Protein AF-A0A7S1BVN2-F1 (afdb_monomer_lite)

Structure (mmCIF, N/CA/C/O backbone):
data_AF-A0A7S1BVN2-F1
#
_entry.id   AF-A0A7S1BVN2-F1
#
loop_
_atom_site.group_PDB
_atom_site.id
_atom_site.type_symbol
_atom_site.label_atom_id
_atom_site.label_alt_id
_atom_site.label_comp_id
_atom_site.label_asym_id
_atom_site.label_entity_id
_atom_site.label_seq_id
_atom_site.pdbx_PDB_ins_code
_atom_site.Cartn_x
_atom_site.Cartn_y
_atom_site.Cartn_z
_atom_site.occupancy
_atom_site.B_iso_or_equiv
_atom_site.auth_seq_id
_atom_site.auth_comp_id
_atom_site.auth_asym_id
_atom_site.auth_atom_id
_atom_site.pdbx_PDB_model_num
ATOM 1 N N . VAL A 1 1 ? -21.111 -0.368 13.762 1.00 56.22 1 VAL A N 1
ATOM 2 C CA . VAL A 1 1 ? -20.366 -0.496 12.487 1.00 56.22 1 VAL A CA 1
ATOM 3 C C . VAL A 1 1 ? -19.453 -1.699 12.625 1.00 56.22 1 VAL A C 1
ATOM 5 O O . VAL A 1 1 ? -18.742 -1.760 13.616 1.00 56.22 1 VAL A O 1
ATOM 8 N N . CYS A 1 2 ? -19.535 -2.681 11.728 1.00 75.06 2 CYS A N 1
ATOM 9 C CA . CYS A 1 2 ? -18.566 -3.777 11.689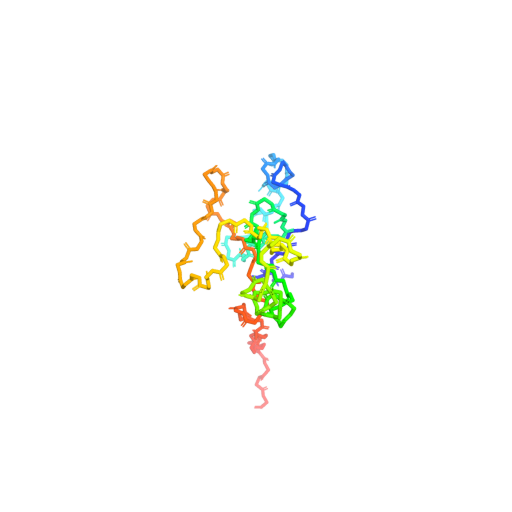 1.00 75.06 2 CYS A CA 1
ATOM 10 C C . CYS A 1 2 ? -17.476 -3.358 10.702 1.00 75.06 2 CYS A C 1
ATOM 12 O O . CYS A 1 2 ? -17.788 -3.085 9.545 1.00 75.06 2 CYS A O 1
ATOM 14 N N . VAL A 1 3 ? -16.246 -3.192 11.182 1.00 84.06 3 VAL A N 1
ATOM 15 C CA . VAL A 1 3 ? -15.093 -2.850 10.344 1.00 84.06 3 VAL A CA 1
ATOM 16 C C . VAL A 1 3 ? -14.365 -4.154 10.041 1.00 84.06 3 VAL A C 1
ATOM 18 O O . VAL A 1 3 ? -13.901 -4.810 10.961 1.00 84.06 3 VAL A O 1
ATOM 21 N N . ASP A 1 4 ? -14.286 -4.559 8.774 1.00 87.06 4 ASP A N 1
ATOM 22 C CA . ASP A 1 4 ? -13.546 -5.768 8.370 1.00 87.06 4 ASP A CA 1
ATOM 23 C C . ASP A 1 4 ? -12.071 -5.468 8.025 1.00 87.06 4 ASP A C 1
ATOM 25 O O . ASP A 1 4 ? -11.231 -6.373 8.013 1.00 87.06 4 ASP A O 1
ATOM 29 N N . CYS A 1 5 ? -11.751 -4.214 7.686 1.00 88.00 5 CYS A N 1
ATOM 30 C CA . CYS A 1 5 ? -10.424 -3.793 7.240 1.00 88.00 5 CYS A CA 1
ATOM 31 C C . CYS A 1 5 ? -10.162 -2.314 7.560 1.00 88.00 5 CYS A C 1
ATOM 33 O O . CYS A 1 5 ? -11.048 -1.477 7.386 1.00 88.00 5 CYS A O 1
ATOM 35 N N . MET A 1 6 ? -8.937 -1.999 7.975 1.00 88.75 6 MET A N 1
ATOM 36 C CA . MET A 1 6 ? -8.408 -0.648 8.140 1.00 88.75 6 MET A CA 1
ATOM 37 C C . MET A 1 6 ? -7.144 -0.491 7.300 1.00 88.75 6 MET A C 1
ATOM 39 O O . MET A 1 6 ? -6.227 -1.307 7.384 1.00 88.75 6 MET A O 1
ATOM 43 N N . VAL A 1 7 ? -7.097 0.581 6.514 1.00 90.06 7 VAL A N 1
ATOM 44 C CA . VAL A 1 7 ? -5.941 0.943 5.691 1.00 90.06 7 VAL A CA 1
ATOM 45 C C . VAL A 1 7 ? -5.244 2.136 6.330 1.00 90.06 7 VAL A C 1
ATOM 47 O O . VAL A 1 7 ? -5.87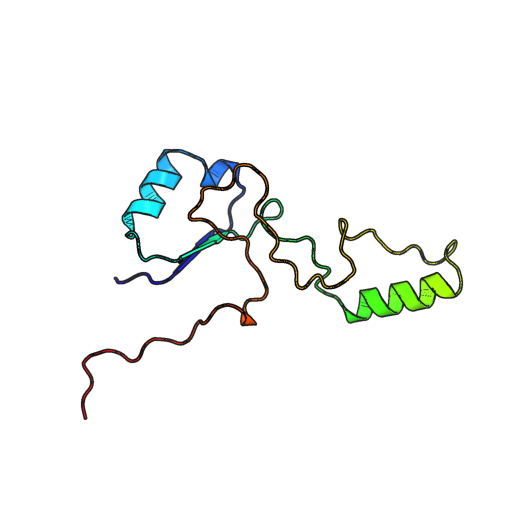7 3.152 6.619 1.00 90.06 7 VAL A O 1
ATOM 50 N N . HIS A 1 8 ? -3.943 2.007 6.567 1.00 90.69 8 HIS A N 1
ATOM 51 C CA . HIS A 1 8 ? -3.142 2.996 7.270 1.00 90.69 8 HIS A CA 1
ATOM 52 C C . HIS A 1 8 ? -2.194 3.713 6.308 1.00 90.69 8 HIS A C 1
ATOM 54 O O . HIS A 1 8 ? -1.198 3.143 5.881 1.00 90.69 8 HIS A O 1
ATOM 60 N N . LEU A 1 9 ? -2.483 4.981 6.016 1.00 89.56 9 LEU A N 1
ATOM 61 C CA . LEU A 1 9 ? -1.651 5.871 5.195 1.00 89.56 9 LEU A CA 1
ATOM 62 C C . LEU A 1 9 ? -0.773 6.746 6.098 1.00 89.56 9 LEU A C 1
ATOM 64 O O . LEU A 1 9 ? -0.895 7.970 6.119 1.00 89.56 9 LEU A O 1
ATOM 68 N N . ALA A 1 10 ? 0.031 6.110 6.946 1.00 86.62 10 ALA A N 1
ATOM 69 C CA . ALA A 1 10 ? 0.843 6.799 7.941 1.00 86.62 10 ALA A CA 1
ATOM 70 C C . ALA A 1 10 ? 2.221 6.138 8.077 1.00 86.62 10 ALA A C 1
ATOM 72 O O . ALA A 1 10 ? 2.321 4.918 7.922 1.00 86.62 10 ALA A O 1
ATOM 73 N N . PRO A 1 11 ? 3.272 6.916 8.399 1.00 85.56 11 PRO A N 1
ATOM 74 C CA . PRO A 1 11 ? 4.611 6.370 8.583 1.00 85.56 11 PRO A CA 1
ATOM 75 C C . PRO A 1 11 ? 4.677 5.465 9.829 1.00 85.56 11 PRO A C 1
ATOM 77 O O . PRO A 1 11 ? 3.914 5.687 10.781 1.00 85.56 11 PRO A O 1
ATOM 80 N N . PRO A 1 12 ? 5.634 4.520 9.908 1.00 84.00 12 PRO A N 1
ATOM 81 C CA . PRO A 1 12 ? 5.728 3.537 10.992 1.00 84.00 12 PRO A CA 1
ATOM 82 C C . PRO A 1 12 ? 5.750 4.150 12.392 1.00 84.00 12 PRO A C 1
ATOM 84 O O . PRO A 1 12 ? 5.160 3.603 13.322 1.00 84.00 12 PRO A O 1
ATOM 87 N N . ARG A 1 13 ? 6.366 5.330 12.554 1.00 88.25 13 ARG A N 1
ATOM 88 C CA . ARG A 1 13 ? 6.392 6.059 13.836 1.00 88.25 13 ARG A CA 1
ATOM 89 C C . ARG A 1 13 ? 4.995 6.361 14.390 1.00 88.25 13 ARG A C 1
ATOM 91 O O . ARG A 1 13 ? 4.805 6.328 15.598 1.00 88.25 13 ARG A O 1
ATOM 98 N N . VAL A 1 14 ? 4.019 6.622 13.517 1.00 90.62 14 VAL A N 1
ATOM 99 C CA . VAL A 1 14 ? 2.621 6.862 13.908 1.00 90.62 14 VAL A CA 1
ATOM 100 C C . VAL A 1 14 ? 1.936 5.539 14.229 1.00 90.62 14 VAL A C 1
ATOM 102 O O . VAL A 1 14 ? 1.238 5.445 15.232 1.00 90.62 14 VAL A O 1
ATOM 105 N N . LEU A 1 15 ? 2.181 4.491 13.436 1.00 88.62 15 LEU A N 1
ATOM 106 C CA . LEU A 1 15 ? 1.588 3.164 13.655 1.00 88.62 15 LEU A CA 1
ATOM 107 C C . LEU A 1 15 ? 2.036 2.524 14.978 1.00 88.62 15 LEU A C 1
ATOM 109 O O . LEU A 1 15 ? 1.266 1.795 15.612 1.00 88.62 15 LEU A O 1
ATOM 113 N N . ARG A 1 16 ? 3.272 2.822 15.394 1.00 86.88 16 ARG A N 1
ATOM 114 C CA . ARG A 1 16 ? 3.889 2.372 16.648 1.00 86.88 16 ARG A CA 1
ATOM 115 C C . ARG A 1 16 ? 3.575 3.280 17.844 1.00 86.88 16 ARG A C 1
ATOM 117 O O . ARG A 1 16 ? 3.866 2.886 18.971 1.00 86.88 16 ARG A O 1
ATOM 124 N N . ALA A 1 17 ? 2.984 4.460 17.634 1.00 93.38 17 ALA A N 1
ATOM 125 C CA . ALA A 1 17 ? 2.639 5.367 18.726 1.00 93.38 17 ALA A CA 1
ATOM 126 C C . ALA A 1 17 ? 1.626 4.698 19.680 1.00 93.38 17 ALA A C 1
ATOM 128 O O . ALA A 1 17 ? 0.635 4.132 19.202 1.00 93.38 17 ALA A O 1
ATOM 129 N N . PRO A 1 18 ? 1.827 4.749 21.012 1.00 94.25 18 PRO A N 1
ATOM 130 C CA . PRO A 1 18 ? 0.972 4.038 21.962 1.00 94.25 18 PRO A CA 1
ATOM 131 C C . PRO A 1 18 ? -0.511 4.399 21.848 1.00 94.25 18 PRO A C 1
ATOM 133 O O . PRO A 1 18 ? -1.355 3.499 21.887 1.00 94.25 18 PRO A O 1
ATOM 136 N N . GLU A 1 19 ? -0.844 5.681 21.651 1.00 95.94 19 GLU A N 1
ATOM 137 C CA . GLU A 1 19 ? -2.244 6.104 21.531 1.00 95.94 19 GLU A CA 1
ATOM 138 C C . GLU A 1 19 ? -2.882 5.567 20.247 1.00 95.94 19 GLU A C 1
ATOM 140 O O . GLU A 1 19 ? -3.999 5.048 20.273 1.00 95.94 19 GLU A O 1
ATOM 145 N N . TYR A 1 20 ? -2.149 5.609 19.131 1.00 93.88 20 TYR A N 1
ATOM 146 C CA . TYR A 1 20 ? -2.618 5.072 17.854 1.00 93.88 20 TYR A CA 1
ATOM 147 C C . TYR A 1 20 ? -2.787 3.552 17.915 1.00 93.88 20 TYR A C 1
ATOM 149 O O . TYR A 1 20 ? -3.774 2.999 17.424 1.00 93.88 20 TYR A O 1
ATOM 157 N N . ALA A 1 21 ? -1.856 2.866 18.582 1.00 91.06 21 ALA A N 1
ATOM 158 C CA . ALA A 1 21 ? -1.920 1.432 18.797 1.00 91.06 21 ALA A CA 1
ATOM 159 C C . ALA A 1 21 ? -3.097 1.019 19.689 1.00 91.06 21 ALA A C 1
ATOM 161 O O . ALA A 1 21 ? -3.675 -0.048 19.484 1.00 91.06 21 ALA A O 1
ATOM 162 N N . ALA A 1 22 ? -3.457 1.827 20.685 1.00 93.12 22 ALA A N 1
ATOM 163 C CA . ALA A 1 22 ? -4.645 1.596 21.500 1.00 93.12 22 ALA A CA 1
ATOM 164 C C . ALA A 1 22 ? -5.930 1.842 20.694 1.00 93.12 22 ALA A C 1
ATOM 166 O O . ALA A 1 22 ? -6.828 0.999 20.686 1.00 93.12 22 ALA A O 1
ATOM 167 N N . TRP A 1 23 ? -5.984 2.948 19.948 1.00 94.25 23 TRP A N 1
ATOM 168 C CA . TRP A 1 23 ? -7.117 3.298 19.096 1.00 94.25 23 TRP A CA 1
ATOM 169 C C . TRP A 1 23 ? -7.395 2.233 18.027 1.00 94.25 23 TRP A C 1
ATOM 171 O O . TRP A 1 23 ? -8.527 1.766 17.920 1.00 94.25 23 TRP A O 1
ATOM 181 N N . ARG A 1 24 ? -6.379 1.761 17.291 1.00 92.31 24 ARG A N 1
ATOM 182 C CA . ARG A 1 24 ? -6.560 0.736 16.243 1.00 92.31 24 ARG A CA 1
ATOM 183 C C . ARG A 1 24 ? -7.067 -0.601 16.801 1.00 92.31 24 ARG A C 1
ATOM 185 O O . ARG A 1 24 ? -7.939 -1.217 16.201 1.00 92.31 24 ARG A O 1
ATOM 192 N N . ARG A 1 25 ? -6.609 -1.004 17.994 1.00 89.75 25 ARG A N 1
ATOM 193 C CA . ARG A 1 25 ? -7.080 -2.225 18.678 1.00 89.75 25 ARG A CA 1
ATOM 194 C C . ARG A 1 25 ? -8.535 -2.131 19.147 1.00 89.75 25 ARG A C 1
ATOM 196 O O . ARG A 1 25 ? -9.187 -3.162 19.295 1.00 89.75 25 ARG A O 1
ATOM 203 N N . SER A 1 26 ? -9.064 -0.921 19.345 1.00 92.88 26 SER A N 1
ATOM 204 C CA . SER A 1 26 ? -10.456 -0.722 19.781 1.00 92.88 26 SER A CA 1
ATOM 205 C C . SER A 1 26 ? -11.500 -1.183 18.754 1.00 92.88 26 SER A C 1
ATOM 207 O O . SER A 1 26 ? -12.642 -1.449 19.124 1.00 92.88 26 SER A O 1
ATOM 209 N N . PHE A 1 27 ? -11.109 -1.349 17.485 1.00 89.81 27 PHE A N 1
ATOM 210 C CA . PHE A 1 27 ? -11.988 -1.850 16.424 1.00 89.81 27 PHE A CA 1
ATOM 211 C C . PHE A 1 27 ? -12.202 -3.373 16.474 1.00 89.81 27 PHE A C 1
ATOM 213 O O . PHE A 1 27 ? -13.082 -3.893 15.787 1.00 89.81 27 PHE A O 1
ATOM 220 N N . GLY A 1 28 ? -11.461 -4.076 17.334 1.00 86.75 28 GLY A N 1
ATOM 221 C CA . GLY A 1 28 ? -11.620 -5.499 17.609 1.00 86.75 28 GLY A CA 1
ATOM 222 C C . GLY A 1 28 ? -10.534 -6.375 16.976 1.00 86.75 28 GLY A C 1
ATOM 223 O O . GLY A 1 28 ? -9.838 -5.960 16.053 1.00 86.75 28 GLY A O 1
ATOM 224 N N . PRO A 1 29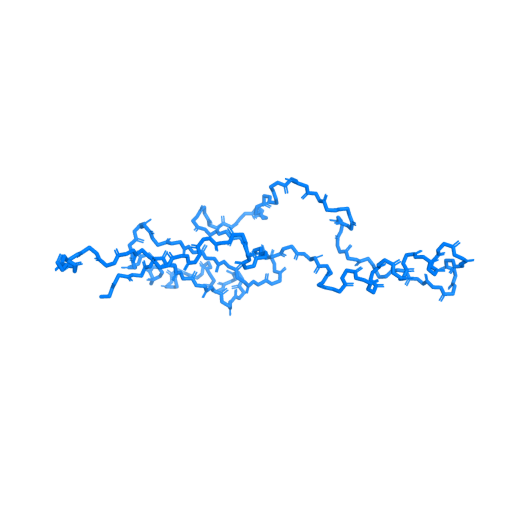 ? -10.389 -7.623 17.452 1.00 85.31 29 PRO A N 1
ATOM 225 C CA . PRO A 1 29 ? -9.289 -8.509 17.057 1.00 85.31 29 PRO A CA 1
ATOM 226 C C . PRO A 1 29 ? -9.417 -9.076 15.635 1.00 85.31 29 PRO A C 1
ATOM 228 O O . PRO A 1 29 ? -8.458 -9.627 15.109 1.00 85.31 29 PRO A O 1
ATOM 231 N N . ASN A 1 30 ? -10.596 -8.970 15.015 1.00 84.81 30 ASN A N 1
ATOM 232 C CA . ASN A 1 30 ? -10.876 -9.545 13.694 1.00 84.81 30 ASN A CA 1
ATOM 233 C C . ASN A 1 30 ? -10.676 -8.549 12.542 1.00 84.81 30 ASN A C 1
ATOM 235 O O . ASN A 1 30 ? -10.989 -8.869 11.395 1.00 84.81 30 ASN A O 1
ATOM 239 N N . VAL A 1 31 ? -10.209 -7.335 12.838 1.00 89.06 31 VAL A N 1
ATOM 240 C CA . VAL A 1 31 ? -10.002 -6.294 11.831 1.00 89.06 31 VAL A CA 1
ATOM 241 C C . VAL A 1 31 ? -8.667 -6.521 11.144 1.00 89.06 31 VAL A C 1
ATOM 243 O O . VAL A 1 31 ? -7.631 -6.651 11.791 1.00 89.06 31 VAL A O 1
ATOM 246 N N . ARG A 1 32 ? -8.676 -6.566 9.811 1.00 87.00 32 ARG A N 1
ATOM 247 C CA . ARG A 1 32 ? -7.436 -6.622 9.031 1.00 87.00 32 ARG A CA 1
ATOM 248 C C . ARG A 1 32 ? -6.802 -5.236 9.000 1.00 87.00 32 ARG A C 1
ATOM 250 O O . ARG A 1 32 ? -7.450 -4.292 8.561 1.00 87.00 32 ARG A O 1
ATOM 257 N N . HIS A 1 33 ? -5.549 -5.119 9.423 1.00 88.44 33 HIS A N 1
ATOM 258 C CA . HIS A 1 33 ? -4.803 -3.865 9.384 1.00 88.44 33 HIS A CA 1
ATOM 259 C C . HIS A 1 33 ? -3.761 -3.909 8.263 1.00 88.44 33 HIS A C 1
ATOM 261 O O . HIS A 1 33 ? -2.850 -4.738 8.277 1.00 88.44 33 HIS A O 1
ATOM 267 N N . VAL A 1 34 ? -3.913 -3.023 7.279 1.00 87.44 34 VAL A N 1
ATOM 268 C CA . VAL A 1 34 ? -3.033 -2.928 6.107 1.00 87.44 34 VAL A CA 1
ATOM 269 C C . VAL A 1 34 ? -2.259 -1.616 6.178 1.00 87.44 34 VAL A C 1
ATOM 271 O O . VAL A 1 34 ? -2.865 -0.545 6.166 1.00 87.44 34 VAL A O 1
ATOM 274 N N . ALA A 1 35 ? -0.934 -1.689 6.276 1.00 87.44 35 ALA A N 1
ATOM 275 C CA . ALA A 1 35 ? -0.058 -0.521 6.258 1.00 87.44 35 ALA A CA 1
ATOM 276 C C . ALA A 1 35 ? 0.313 -0.159 4.817 1.00 87.44 35 ALA A C 1
ATOM 278 O O . ALA A 1 35 ? 0.821 -0.994 4.080 1.00 87.44 35 ALA A O 1
ATOM 279 N N . MET A 1 36 ? 0.054 1.086 4.426 1.00 84.31 36 MET A N 1
ATOM 280 C CA . MET A 1 36 ? 0.443 1.667 3.144 1.00 84.31 36 MET A CA 1
ATOM 281 C C . MET A 1 36 ? 1.436 2.798 3.409 1.00 84.31 36 MET A C 1
ATOM 283 O O . MET A 1 36 ? 1.042 3.955 3.573 1.00 84.31 36 MET A O 1
ATOM 287 N N . ASN A 1 37 ? 2.718 2.461 3.504 1.00 81.25 37 ASN A N 1
ATOM 288 C CA . ASN A 1 37 ? 3.798 3.431 3.655 1.00 81.25 37 ASN A CA 1
ATOM 289 C C . ASN A 1 37 ? 5.084 2.910 2.998 1.00 81.25 37 ASN A C 1
ATOM 291 O O . ASN A 1 37 ? 5.199 1.723 2.728 1.00 81.25 37 ASN A O 1
ATOM 295 N N . GLU A 1 38 ? 6.021 3.812 2.723 1.00 71.50 38 GLU A N 1
ATOM 296 C CA . GLU A 1 38 ? 7.282 3.507 2.029 1.00 71.50 38 GLU A CA 1
ATOM 297 C C . GLU A 1 38 ? 8.168 2.505 2.785 1.00 71.50 38 GLU A C 1
ATOM 299 O O . GLU A 1 38 ? 8.885 1.734 2.164 1.00 71.50 38 GLU A O 1
ATOM 304 N N . ASP A 1 39 ? 8.090 2.485 4.117 1.00 75.88 39 ASP A N 1
ATOM 305 C CA . ASP A 1 39 ? 8.945 1.646 4.963 1.00 75.88 39 ASP A CA 1
ATOM 306 C C . ASP A 1 39 ? 8.435 0.191 5.089 1.00 75.88 39 ASP A C 1
ATOM 308 O O . ASP A 1 39 ? 9.218 -0.730 5.330 1.00 75.88 39 ASP A O 1
ATOM 312 N N . ASP A 1 40 ? 7.118 -0.013 4.971 1.00 72.25 40 ASP A N 1
ATOM 313 C CA . ASP A 1 40 ? 6.432 -1.300 5.150 1.00 72.25 40 ASP A CA 1
ATOM 314 C C . ASP A 1 40 ? 5.937 -1.901 3.817 1.00 72.25 40 ASP A C 1
ATOM 316 O O . ASP A 1 40 ? 5.606 -3.090 3.763 1.00 72.25 40 ASP A O 1
ATOM 320 N N . CYS A 1 41 ? 5.845 -1.100 2.750 1.00 72.38 41 CYS A N 1
ATOM 321 C CA . CYS A 1 41 ? 5.505 -1.570 1.408 1.00 72.38 41 CYS A CA 1
ATOM 322 C C . CYS A 1 41 ? 6.771 -1.914 0.617 1.00 72.38 41 CYS A C 1
ATOM 324 O O . CYS A 1 41 ? 7.762 -1.192 0.704 1.00 72.38 41 CYS A O 1
ATOM 326 N N . PRO A 1 42 ? 6.743 -2.974 -0.207 1.00 68.50 42 PRO A N 1
ATOM 327 C CA . PRO A 1 42 ? 7.856 -3.260 -1.097 1.00 68.50 42 PRO A CA 1
ATOM 328 C C . PRO A 1 42 ? 8.022 -2.128 -2.126 1.00 68.50 42 PRO A C 1
ATOM 330 O O . PRO A 1 42 ? 7.035 -1.604 -2.650 1.00 68.50 42 PRO A O 1
ATOM 333 N N . ASP A 1 43 ? 9.274 -1.776 -2.427 1.00 67.94 43 ASP A N 1
ATOM 334 C CA . ASP A 1 43 ? 9.643 -0.837 -3.496 1.00 67.94 43 ASP A CA 1
ATOM 335 C C . ASP A 1 43 ? 9.490 -1.516 -4.868 1.00 67.94 43 ASP A C 1
ATOM 337 O O . ASP A 1 43 ? 10.448 -1.835 -5.575 1.00 67.94 43 ASP A O 1
ATOM 341 N N . GLU A 1 44 ? 8.244 -1.828 -5.217 1.00 68.69 44 GLU A N 1
ATOM 342 C CA . GLU A 1 44 ? 7.895 -2.368 -6.523 1.00 68.69 44 GLU A CA 1
ATOM 343 C C . GLU A 1 44 ? 7.731 -1.226 -7.520 1.00 68.69 44 GLU A C 1
ATOM 345 O O . GLU A 1 44 ? 6.974 -0.282 -7.293 1.00 68.69 44 GLU A O 1
ATOM 350 N N . ASN A 1 45 ? 8.390 -1.332 -8.677 1.00 65.81 45 ASN A N 1
ATOM 351 C CA . ASN A 1 45 ? 8.171 -0.385 -9.760 1.00 65.81 45 ASN A CA 1
ATOM 352 C C . ASN A 1 45 ? 6.751 -0.574 -10.330 1.00 65.81 45 ASN A C 1
ATOM 354 O O . ASN A 1 45 ? 6.498 -1.583 -11.001 1.00 65.81 45 ASN A O 1
ATOM 358 N N . PRO A 1 46 ? 5.831 0.395 -10.153 1.00 68.69 46 PRO A N 1
ATOM 359 C CA . PRO A 1 46 ? 4.460 0.246 -10.633 1.00 68.69 46 PRO A CA 1
ATOM 360 C C . PRO A 1 46 ? 4.374 0.281 -12.170 1.00 68.69 46 PRO A C 1
ATOM 362 O O . PRO A 1 46 ? 3.372 -0.132 -12.753 1.00 68.69 46 PRO A O 1
ATOM 365 N N . PHE A 1 47 ? 5.426 0.740 -12.855 1.00 76.44 47 PHE A N 1
ATOM 366 C CA . PHE A 1 47 ? 5.504 0.876 -14.308 1.00 76.44 47 PHE A CA 1
ATOM 367 C C . PHE A 1 47 ? 6.296 -0.270 -14.940 1.00 76.44 47 PHE A C 1
ATOM 369 O O . PHE A 1 47 ? 7.341 -0.072 -15.565 1.00 76.44 47 PHE A O 1
ATOM 376 N N . ARG A 1 48 ? 5.773 -1.493 -14.816 1.00 74.19 48 ARG A N 1
ATOM 377 C CA . ARG A 1 48 ? 6.439 -2.714 -15.299 1.00 74.19 48 ARG A CA 1
ATOM 378 C C . ARG A 1 48 ? 6.885 -2.644 -16.766 1.00 74.19 48 ARG A C 1
ATOM 380 O O . ARG A 1 48 ? 7.987 -3.080 -17.078 1.00 74.19 48 ARG A O 1
ATOM 387 N N . SER A 1 49 ? 6.068 -2.096 -17.667 1.00 74.12 49 SER A N 1
ATOM 388 C CA . SER A 1 49 ? 6.435 -1.956 -19.086 1.00 74.12 49 SER A CA 1
ATOM 389 C C . SER A 1 49 ? 7.637 -1.033 -19.281 1.00 74.12 49 SER A C 1
ATOM 391 O O . SER A 1 49 ? 8.579 -1.393 -19.977 1.00 74.12 49 SER A O 1
ATOM 393 N N . ALA A 1 50 ? 7.651 0.114 -18.600 1.00 78.19 50 ALA A N 1
ATOM 394 C CA . ALA A 1 50 ? 8.765 1.052 -18.650 1.00 78.19 50 ALA A CA 1
ATOM 395 C C . ALA A 1 50 ? 10.045 0.446 -18.054 1.00 78.19 50 ALA A C 1
ATOM 397 O O . ALA A 1 50 ? 11.132 0.691 -18.572 1.00 78.19 50 ALA A O 1
ATOM 398 N N . ALA A 1 51 ? 9.923 -0.374 -17.005 1.00 79.25 51 ALA A N 1
ATOM 399 C CA . ALA A 1 51 ? 11.049 -1.107 -16.431 1.00 79.25 51 ALA A CA 1
ATOM 400 C C . ALA A 1 51 ? 11.634 -2.134 -17.419 1.00 79.25 51 ALA A C 1
ATOM 402 O O . ALA A 1 51 ? 12.852 -2.209 -17.578 1.00 79.25 51 ALA A O 1
ATOM 403 N N . LEU A 1 52 ? 10.779 -2.880 -18.129 1.00 81.00 52 LEU A N 1
ATOM 404 C CA . LEU A 1 52 ? 11.205 -3.820 -19.172 1.00 81.00 52 LEU A CA 1
ATOM 405 C C . LEU A 1 52 ? 11.865 -3.097 -20.354 1.00 81.00 52 LEU A C 1
ATOM 407 O O . LEU A 1 52 ? 12.927 -3.518 -20.809 1.00 81.00 52 LEU A O 1
ATOM 411 N N . ASP A 1 53 ? 11.293 -1.981 -20.806 1.00 81.56 53 ASP A N 1
ATOM 412 C CA . ASP A 1 53 ? 11.871 -1.162 -21.875 1.00 81.56 53 ASP A CA 1
ATOM 413 C C . ASP A 1 53 ? 13.224 -0.568 -21.464 1.00 81.56 53 ASP A C 1
ATOM 415 O O . ASP A 1 53 ? 14.165 -0.529 -22.260 1.00 81.56 53 ASP A O 1
ATOM 419 N N . ALA A 1 54 ? 13.349 -0.119 -20.212 1.00 82.44 54 ALA A N 1
ATOM 420 C CA . ALA A 1 54 ? 14.607 0.369 -19.662 1.00 82.44 54 ALA A CA 1
ATOM 421 C C . ALA A 1 54 ? 15.666 -0.741 -19.621 1.00 82.44 54 ALA A C 1
ATOM 423 O O . ALA A 1 54 ? 16.805 -0.495 -20.016 1.00 82.44 54 ALA A O 1
ATOM 424 N N . ALA A 1 55 ? 15.296 -1.962 -19.224 1.00 82.38 55 ALA A N 1
ATOM 425 C CA . ALA A 1 55 ? 16.187 -3.120 -19.255 1.00 82.38 55 ALA A CA 1
ATOM 426 C C . ALA A 1 55 ? 16.615 -3.480 -20.690 1.00 82.38 55 ALA A C 1
ATOM 428 O O . ALA A 1 55 ? 17.799 -3.702 -20.946 1.00 82.38 55 ALA A O 1
ATOM 429 N N . ALA A 1 56 ? 15.683 -3.461 -21.648 1.00 85.75 56 ALA A N 1
ATOM 430 C CA . ALA A 1 56 ? 15.981 -3.715 -23.056 1.00 85.75 56 ALA A CA 1
ATOM 431 C C . ALA A 1 56 ? 16.951 -2.673 -23.642 1.00 85.75 56 ALA A C 1
ATOM 433 O O . ALA A 1 56 ? 17.882 -3.026 -24.364 1.00 85.75 56 ALA A O 1
ATOM 434 N N . ARG A 1 57 ? 16.784 -1.388 -23.301 1.00 85.50 57 ARG A N 1
ATOM 435 C CA . ARG A 1 57 ? 17.706 -0.317 -23.720 1.00 85.50 57 ARG A CA 1
ATOM 436 C C . ARG A 1 57 ? 19.060 -0.411 -23.022 1.00 85.50 57 ARG A C 1
ATOM 438 O O . ARG A 1 57 ? 20.087 -0.202 -23.662 1.00 85.50 57 ARG A O 1
ATOM 445 N N . ASN A 1 58 ? 19.076 -0.770 -21.741 1.00 91.44 58 ASN A N 1
ATOM 446 C CA . ASN A 1 58 ? 20.308 -1.004 -20.991 1.00 91.44 58 ASN A CA 1
ATOM 447 C C . ASN A 1 58 ? 21.162 -2.112 -21.622 1.00 91.44 58 ASN A C 1
ATOM 449 O O . ASN A 1 58 ? 22.373 -1.942 -21.729 1.00 91.44 58 ASN A O 1
ATOM 453 N N . ALA A 1 59 ? 20.538 -3.181 -22.127 1.00 86.88 59 ALA A N 1
ATOM 454 C CA . ALA A 1 59 ? 21.237 -4.252 -22.839 1.00 86.88 59 ALA A CA 1
ATOM 455 C C . ALA A 1 59 ? 21.934 -3.780 -24.133 1.00 86.88 59 ALA A C 1
ATOM 457 O O . ALA A 1 59 ? 22.909 -4.397 -24.556 1.00 86.88 59 ALA A O 1
ATOM 458 N N . LEU A 1 60 ? 21.466 -2.689 -24.754 1.00 92.12 60 LEU A N 1
ATOM 459 C CA . LEU A 1 60 ? 22.109 -2.087 -25.929 1.00 92.12 60 LEU A CA 1
ATOM 460 C C . LEU A 1 60 ? 23.299 -1.202 -25.544 1.00 92.12 60 LEU A C 1
ATOM 462 O O . LEU A 1 60 ? 24.317 -1.198 -26.230 1.00 92.12 60 LEU A O 1
ATOM 466 N N . SER A 1 61 ? 23.169 -0.432 -24.463 1.00 90.12 61 SER A N 1
ATOM 467 C CA . SER A 1 61 ? 24.272 0.341 -23.890 1.00 90.12 61 SER A CA 1
ATOM 468 C C . SER A 1 61 ? 23.980 0.706 -22.440 1.00 90.12 61 SER A C 1
ATOM 470 O O . SER A 1 61 ? 23.165 1.585 -22.148 1.00 90.12 61 SER A O 1
ATOM 472 N N . ALA A 1 62 ? 24.701 0.070 -21.520 1.00 84.50 62 ALA A N 1
ATOM 473 C CA . ALA A 1 62 ? 24.568 0.345 -20.094 1.00 84.50 62 ALA A CA 1
ATOM 474 C C . ALA A 1 62 ? 25.105 1.732 -19.700 1.00 84.50 62 ALA A C 1
ATOM 476 O O . ALA A 1 62 ? 24.682 2.296 -18.690 1.00 84.50 62 ALA A O 1
ATOM 477 N N . GLU A 1 63 ? 26.015 2.294 -20.501 1.00 89.88 63 GLU A N 1
ATOM 478 C CA . GLU A 1 63 ? 26.550 3.642 -20.299 1.00 89.88 63 GLU A CA 1
ATOM 479 C C . GLU A 1 63 ? 25.477 4.708 -20.554 1.00 89.88 63 GLU A C 1
ATOM 481 O O . GLU A 1 63 ? 25.317 5.626 -19.748 1.00 89.88 63 GLU A O 1
ATOM 486 N N . LEU A 1 64 ? 24.714 4.548 -21.642 1.00 88.00 64 LEU A N 1
ATOM 487 C CA . LEU A 1 64 ? 23.692 5.502 -22.073 1.00 88.00 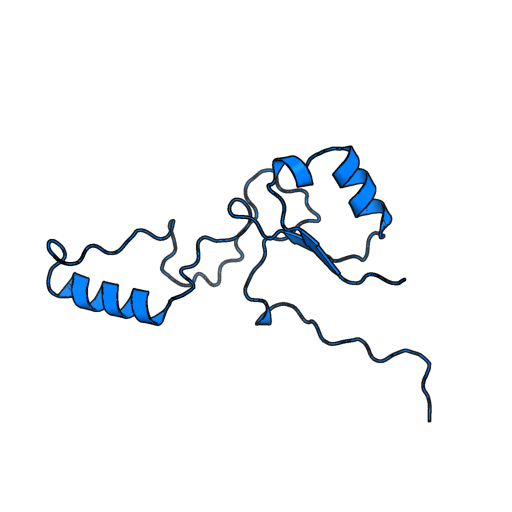64 LEU A CA 1
ATOM 488 C C . LEU A 1 64 ? 22.346 5.294 -21.370 1.00 88.00 64 LEU A C 1
ATOM 490 O O . LEU A 1 64 ? 21.623 6.258 -21.123 1.00 88.00 64 LEU A O 1
ATOM 494 N N . PHE A 1 65 ? 22.001 4.050 -21.035 1.00 85.12 65 PHE A N 1
ATOM 495 C CA . PHE A 1 65 ? 20.687 3.695 -20.503 1.00 85.12 65 PHE A CA 1
ATOM 496 C C . PHE A 1 65 ? 20.813 3.021 -19.144 1.00 85.12 65 PHE A C 1
ATOM 498 O O . PHE A 1 65 ? 20.699 1.806 -19.029 1.00 85.12 65 PHE A O 1
ATOM 505 N N . ARG A 1 66 ? 21.043 3.799 -18.085 1.00 81.44 66 ARG A N 1
ATOM 506 C CA . ARG A 1 66 ? 21.101 3.260 -16.718 1.00 81.44 66 ARG A CA 1
ATOM 507 C C . ARG A 1 66 ? 19.708 2.851 -16.236 1.00 81.44 66 ARG A C 1
ATOM 509 O O . ARG A 1 66 ? 18.775 3.647 -16.307 1.00 81.44 66 ARG A O 1
ATOM 516 N N . VAL A 1 67 ? 19.585 1.637 -15.702 1.00 75.19 67 VAL A N 1
ATOM 517 C CA . VAL A 1 67 ? 18.361 1.185 -15.026 1.00 75.19 67 VAL A CA 1
ATOM 518 C C . VAL A 1 67 ? 18.383 1.719 -13.589 1.00 75.19 67 VAL A C 1
ATOM 520 O O . VAL A 1 67 ? 19.361 1.467 -12.878 1.00 75.19 67 VAL A O 1
ATOM 523 N N . PRO A 1 68 ? 17.358 2.466 -13.140 1.00 62.16 68 PRO A N 1
ATOM 524 C CA . PRO A 1 68 ? 17.218 2.814 -11.731 1.00 62.16 68 PRO A CA 1
ATOM 525 C C . PRO A 1 68 ? 17.158 1.529 -10.900 1.00 62.16 68 PRO A C 1
ATOM 527 O O . PRO A 1 68 ? 16.402 0.618 -11.235 1.00 62.16 68 PRO A O 1
ATOM 530 N N . ARG A 1 69 ? 17.952 1.438 -9.828 1.00 56.84 69 ARG A N 1
ATOM 531 C CA . ARG A 1 69 ? 17.782 0.359 -8.849 1.00 56.84 69 ARG A CA 1
ATOM 532 C C . ARG A 1 69 ? 16.448 0.606 -8.148 1.00 56.84 69 ARG A C 1
ATOM 534 O O . ARG A 1 69 ? 16.382 1.480 -7.295 1.00 56.84 69 ARG A O 1
ATOM 541 N N . SER A 1 70 ? 15.405 -0.128 -8.525 1.00 52.94 70 SER A N 1
ATOM 542 C CA . SER A 1 70 ? 14.371 -0.480 -7.550 1.00 52.94 70 SER A CA 1
ATOM 543 C C . SER A 1 70 ? 15.082 -1.288 -6.469 1.00 52.94 70 SER A C 1
ATOM 545 O O . SER A 1 70 ? 15.922 -2.127 -6.826 1.00 52.94 70 SER A O 1
ATOM 547 N N . GLY A 1 71 ? 14.862 -0.965 -5.193 1.00 46.50 71 GLY A N 1
ATOM 548 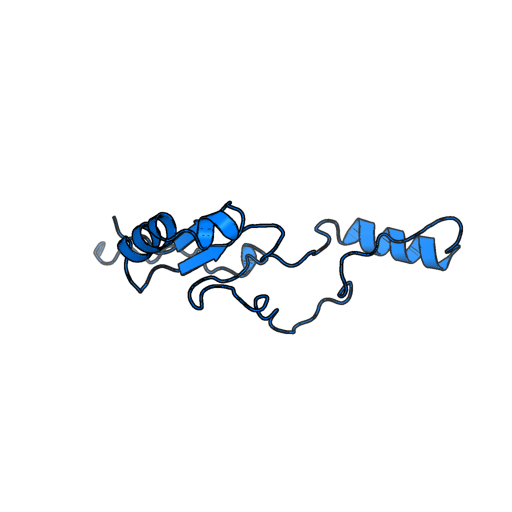C CA . GLY A 1 71 ? 15.480 -1.677 -4.072 1.00 46.50 71 GLY A CA 1
ATOM 549 C C . GLY A 1 71 ? 15.446 -3.188 -4.313 1.00 46.50 71 GLY A C 1
ATOM 550 O O . GLY A 1 71 ? 14.463 -3.683 -4.858 1.00 46.50 71 GLY A O 1
ATOM 551 N N . ASP A 1 72 ? 16.565 -3.870 -4.032 1.00 40.94 72 ASP A N 1
ATOM 552 C CA . ASP A 1 72 ? 16.816 -5.291 -4.314 1.00 40.94 72 ASP A CA 1
ATOM 553 C C . ASP A 1 72 ? 15.520 -6.107 -4.425 1.00 40.94 72 ASP A C 1
ATOM 555 O O . ASP A 1 72 ? 14.848 -6.285 -3.415 1.00 40.94 72 ASP A O 1
ATOM 559 N N . ASN A 1 73 ? 15.179 -6.514 -5.662 1.00 40.94 73 ASN A N 1
ATOM 560 C CA . ASN A 1 73 ? 14.165 -7.503 -6.092 1.00 40.94 73 ASN A CA 1
ATOM 561 C C . ASN A 1 73 ? 13.375 -7.065 -7.345 1.00 40.94 73 ASN A C 1
ATOM 563 O O . ASN A 1 73 ? 12.180 -7.303 -7.470 1.00 40.94 73 ASN A O 1
ATOM 567 N N . GLY A 1 74 ? 14.054 -6.534 -8.372 1.00 40.69 74 GLY A N 1
ATOM 568 C CA . GLY A 1 74 ? 13.488 -6.438 -9.733 1.00 40.69 74 GLY A CA 1
ATOM 569 C C . GLY A 1 74 ? 13.149 -7.796 -10.384 1.00 40.69 74 GLY A C 1
ATOM 570 O O . GLY A 1 74 ? 12.733 -7.845 -11.541 1.00 40.69 74 GLY A O 1
ATOM 571 N N . VAL A 1 75 ? 13.336 -8.899 -9.655 1.00 37.91 75 VAL A N 1
ATOM 572 C CA . VAL A 1 75 ? 12.751 -10.206 -9.942 1.00 37.91 75 VAL A CA 1
ATOM 573 C C . VAL A 1 75 ? 11.466 -10.290 -9.118 1.00 37.91 75 VAL A C 1
ATOM 575 O O . VAL A 1 75 ? 11.559 -10.105 -7.907 1.00 37.91 75 VAL A O 1
ATOM 578 N N . PRO A 1 76 ? 10.293 -10.568 -9.719 1.00 39.00 76 PRO A N 1
ATOM 579 C CA . PRO A 1 76 ? 9.096 -10.861 -8.943 1.00 39.00 76 PRO A CA 1
ATOM 580 C C . PRO A 1 76 ? 9.425 -12.059 -8.058 1.00 39.00 76 PRO A C 1
ATOM 582 O O . PRO A 1 76 ? 9.557 -13.181 -8.545 1.00 39.00 76 PRO A O 1
ATOM 585 N N . SER A 1 77 ? 9.672 -11.795 -6.782 1.00 39.53 77 SER A N 1
ATOM 586 C CA . SER A 1 77 ? 9.851 -12.856 -5.821 1.00 39.53 77 SER A CA 1
ATOM 587 C C . SER A 1 77 ? 8.458 -13.282 -5.386 1.00 39.53 77 SER A C 1
ATOM 589 O O . SER A 1 77 ? 7.701 -12.483 -4.835 1.00 39.53 77 SER A O 1
ATOM 591 N N . ASP A 1 78 ? 8.127 -14.548 -5.637 1.00 40.72 78 ASP A N 1
ATOM 592 C CA . ASP A 1 78 ? 6.998 -15.226 -4.993 1.00 40.72 78 ASP A CA 1
ATOM 593 C C . ASP A 1 78 ? 7.210 -15.335 -3.468 1.00 40.72 78 ASP A C 1
ATOM 595 O O . ASP A 1 78 ? 6.321 -15.787 -2.741 1.00 40.72 78 ASP A O 1
ATOM 599 N N . ASP A 1 79 ? 8.366 -14.895 -2.956 1.00 39.88 79 ASP A N 1
ATOM 600 C CA . ASP A 1 79 ? 8.648 -14.910 -1.538 1.00 39.88 79 ASP A CA 1
ATOM 601 C C . ASP A 1 79 ? 7.791 -13.884 -0.804 1.00 39.88 79 ASP A C 1
ATOM 603 O O . ASP A 1 79 ? 7.721 -12.681 -1.082 1.00 39.88 79 ASP A O 1
ATOM 607 N N . HIS A 1 80 ? 7.113 -14.411 0.204 1.00 41.03 80 HIS A N 1
ATOM 608 C CA . HIS A 1 80 ? 6.415 -13.673 1.230 1.00 41.03 80 HIS A CA 1
ATOM 609 C C . HIS A 1 80 ? 7.365 -12.643 1.857 1.00 41.03 80 HIS A C 1
ATOM 611 O O . HIS A 1 80 ? 8.087 -12.978 2.788 1.00 41.03 80 HIS A O 1
ATOM 617 N N . ALA A 1 81 ? 7.376 -11.408 1.339 1.00 43.47 81 ALA A N 1
ATOM 618 C CA . ALA A 1 81 ? 8.023 -10.253 1.950 1.00 43.47 8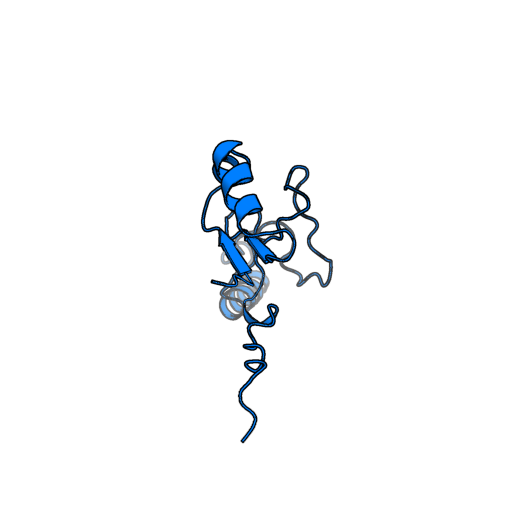1 ALA A CA 1
ATOM 619 C C . ALA A 1 81 ? 7.697 -10.235 3.448 1.00 43.47 81 ALA A C 1
ATOM 621 O O . ALA A 1 81 ? 6.584 -9.898 3.865 1.00 43.47 81 ALA A O 1
ATOM 622 N N . ALA A 1 82 ? 8.660 -10.706 4.235 1.00 42.09 82 ALA A N 1
ATOM 623 C CA . ALA A 1 82 ? 8.614 -10.630 5.671 1.00 42.09 82 ALA A CA 1
ATOM 624 C C . ALA A 1 82 ? 8.727 -9.150 6.020 1.00 42.09 82 ALA A C 1
ATOM 626 O O . ALA A 1 82 ? 9.580 -8.441 5.486 1.00 42.09 82 ALA A O 1
ATOM 627 N N . LEU A 1 83 ? 7.820 -8.692 6.880 1.00 46.88 83 LEU A N 1
ATOM 628 C CA . LEU A 1 83 ? 7.874 -7.356 7.456 1.00 46.88 83 LEU A CA 1
ATOM 629 C C . LEU A 1 83 ? 9.282 -7.092 7.996 1.00 46.88 83 LEU A C 1
ATOM 631 O O . LEU A 1 83 ? 9.900 -7.984 8.582 1.00 46.88 83 LEU A O 1
ATOM 635 N N . THR A 1 84 ? 9.769 -5.869 7.808 1.00 49.97 84 THR A N 1
ATOM 636 C CA . THR A 1 84 ? 11.019 -5.433 8.425 1.00 49.97 84 THR A CA 1
ATOM 637 C C . THR A 1 84 ? 10.945 -5.626 9.942 1.00 49.97 84 THR A C 1
ATOM 639 O O . THR A 1 84 ? 9.885 -5.501 10.569 1.00 49.97 84 THR A O 1
ATOM 642 N N . ASP A 1 85 ? 12.087 -5.987 10.525 1.00 43.19 85 ASP A N 1
ATOM 643 C CA . ASP A 1 85 ? 12.218 -6.321 11.939 1.00 43.19 85 ASP A CA 1
ATOM 644 C C . ASP A 1 85 ? 11.705 -5.146 12.802 1.00 43.19 85 ASP A C 1
ATOM 646 O O . ASP A 1 85 ? 12.260 -4.043 12.788 1.00 43.19 85 ASP A O 1
ATOM 650 N N . GLY A 1 86 ? 10.572 -5.343 13.488 1.00 49.72 86 GLY A N 1
ATOM 651 C CA . GLY A 1 86 ? 9.912 -4.315 14.307 1.00 49.72 86 GLY A CA 1
ATOM 652 C C . GLY A 1 86 ? 8.518 -3.856 13.856 1.00 49.72 86 GLY A C 1
ATOM 653 O O . GLY A 1 86 ? 7.942 -2.968 14.497 1.00 49.72 86 GLY A O 1
ATOM 654 N N . ALA A 1 87 ? 7.933 -4.429 12.801 1.00 51.47 87 ALA A N 1
ATOM 655 C CA . ALA A 1 87 ? 6.506 -4.245 12.549 1.00 51.47 87 ALA A CA 1
ATOM 656 C C . ALA A 1 87 ? 5.653 -4.971 13.614 1.00 51.47 87 ALA A C 1
ATOM 658 O O . ALA A 1 87 ? 5.942 -6.118 13.967 1.00 51.47 87 ALA A O 1
ATOM 659 N N . PRO A 1 88 ? 4.589 -4.336 14.143 1.00 57.69 88 PRO A N 1
ATOM 660 C CA . PRO A 1 88 ? 3.632 -5.012 15.009 1.00 57.69 88 PRO A CA 1
ATOM 661 C C . PRO A 1 88 ? 3.056 -6.258 14.316 1.00 57.69 88 PRO A C 1
ATOM 663 O O . PRO A 1 88 ? 2.717 -6.180 13.135 1.00 57.69 88 PRO A O 1
ATOM 666 N N . PRO A 1 89 ? 2.894 -7.389 15.028 1.00 61.31 89 PRO A N 1
ATOM 667 C CA . PRO A 1 89 ? 2.530 -8.679 14.428 1.00 61.31 89 PRO A CA 1
ATOM 668 C C . PRO A 1 89 ? 1.154 -8.684 13.745 1.00 61.31 89 PRO A C 1
ATOM 670 O O . PRO A 1 89 ? 0.817 -9.619 13.022 1.00 61.31 89 PRO A O 1
ATOM 673 N N . ASP A 1 90 ? 0.344 -7.658 13.989 1.00 64.94 90 ASP A N 1
ATOM 674 C CA . ASP A 1 90 ? -0.993 -7.492 13.442 1.00 64.94 90 ASP A CA 1
ATOM 675 C C . ASP A 1 90 ? -1.064 -6.594 12.196 1.00 64.94 90 ASP A C 1
ATOM 677 O O . ASP A 1 90 ? -2.132 -6.477 11.596 1.00 64.94 90 ASP A O 1
ATOM 681 N N . LEU A 1 91 ? 0.054 -5.994 11.775 1.00 58.81 91 LEU A N 1
ATOM 682 C CA . LEU A 1 91 ? 0.147 -5.181 10.562 1.00 58.81 91 LEU A CA 1
ATOM 683 C C . LEU A 1 91 ? 0.749 -5.987 9.415 1.00 58.81 91 LEU A C 1
ATOM 685 O O . LEU A 1 91 ? 1.736 -6.692 9.587 1.00 58.81 91 LEU A O 1
ATOM 689 N N . ARG A 1 92 ? 0.163 -5.858 8.224 1.00 66.25 92 ARG A N 1
ATOM 690 C CA . ARG A 1 92 ? 0.743 -6.380 6.980 1.00 66.25 92 ARG A CA 1
ATOM 691 C C . ARG A 1 92 ? 1.029 -5.225 6.030 1.00 66.25 92 ARG A C 1
ATOM 693 O O . ARG A 1 92 ? 0.172 -4.354 5.873 1.00 66.25 92 ARG A O 1
ATOM 700 N N . GLY A 1 93 ? 2.202 -5.246 5.399 1.00 58.69 93 GLY A N 1
ATOM 701 C CA . GLY A 1 93 ? 2.538 -4.328 4.313 1.00 58.69 93 GLY A CA 1
ATOM 702 C C . GLY A 1 93 ? 1.540 -4.469 3.165 1.00 58.69 93 GLY A C 1
ATOM 703 O O . GLY A 1 93 ? 1.050 -5.573 2.890 1.00 58.69 93 GLY A O 1
ATOM 704 N N . ALA A 1 94 ? 1.184 -3.348 2.545 1.00 56.03 94 ALA A N 1
ATOM 705 C CA . ALA A 1 94 ? 0.269 -3.348 1.421 1.00 56.03 94 ALA A CA 1
ATOM 706 C C . ALA A 1 94 ? 0.935 -3.942 0.181 1.00 56.03 94 ALA A C 1
ATOM 708 O O . ALA A 1 94 ? 2.058 -3.600 -0.175 1.00 56.03 94 ALA A O 1
ATOM 709 N N . ARG A 1 95 ? 0.193 -4.820 -0.483 1.00 60.66 95 ARG A N 1
ATOM 710 C CA . ARG A 1 95 ? 0.504 -5.377 -1.798 1.00 60.66 95 ARG A CA 1
ATOM 711 C C . ARG A 1 95 ? -0.513 -4.887 -2.821 1.00 60.66 95 ARG A C 1
ATOM 713 O O . ARG A 1 95 ? -1.362 -4.044 -2.513 1.00 60.66 95 ARG A O 1
ATOM 720 N N . SER A 1 96 ? -0.454 -5.429 -4.035 1.00 57.59 96 SER A N 1
ATOM 721 C CA . SER A 1 96 ? -1.481 -5.202 -5.050 1.00 57.59 96 SER A CA 1
ATOM 722 C C . SER A 1 96 ? -2.887 -5.335 -4.452 1.00 57.59 96 SER A C 1
ATOM 724 O O . SER A 1 96 ? -3.219 -6.337 -3.817 1.00 57.59 96 SER A O 1
ATOM 726 N N . LEU A 1 97 ? -3.748 -4.334 -4.677 1.00 55.25 97 LEU A N 1
ATOM 727 C CA . LEU A 1 97 ? -5.131 -4.341 -4.177 1.00 55.25 97 LEU A CA 1
ATOM 728 C C . LEU A 1 97 ? -5.953 -5.529 -4.710 1.00 55.25 97 LEU A C 1
ATOM 730 O O . LEU A 1 97 ? -6.973 -5.874 -4.119 1.00 55.25 97 LEU A O 1
ATOM 734 N N . LEU A 1 98 ? -5.490 -6.172 -5.789 1.00 55.56 98 LEU A N 1
ATOM 735 C CA . LEU A 1 98 ? -6.068 -7.394 -6.354 1.00 55.56 98 LEU A CA 1
ATOM 736 C C . LEU A 1 98 ? -5.854 -8.634 -5.466 1.00 55.56 98 LEU A C 1
ATOM 738 O O . LEU A 1 98 ? -6.600 -9.601 -5.594 1.00 55.56 98 LEU A O 1
ATOM 742 N N . GLU A 1 99 ? -4.870 -8.616 -4.563 1.00 56.75 99 GLU A N 1
ATOM 743 C CA . GLU A 1 99 ? -4.591 -9.724 -3.633 1.00 56.75 99 GLU A CA 1
ATOM 744 C C . GLU A 1 99 ? -5.511 -9.716 -2.411 1.00 56.75 99 GLU A C 1
ATOM 746 O O . GLU A 1 99 ? -5.702 -10.736 -1.744 1.00 56.75 99 GLU A O 1
ATOM 751 N N . TYR A 1 100 ? -6.116 -8.571 -2.102 1.00 58.22 100 TYR A N 1
ATOM 752 C CA . TYR A 1 100 ? -7.025 -8.467 -0.977 1.00 58.22 100 TYR A CA 1
ATOM 753 C C . TYR A 1 100 ? -8.432 -8.821 -1.439 1.00 58.22 100 TYR A C 1
ATOM 755 O O . TYR A 1 100 ? -9.032 -8.152 -2.277 1.00 58.22 100 TYR A O 1
ATOM 763 N N . THR A 1 101 ? -9.010 -9.866 -0.843 1.00 57.22 101 THR A N 1
ATOM 764 C CA . THR A 1 101 ? -10.432 -10.170 -1.008 1.00 57.22 101 THR A CA 1
ATOM 765 C C . THR A 1 101 ? -11.256 -9.026 -0.405 1.00 57.22 101 THR A C 1
ATOM 767 O O . THR A 1 101 ? -11.510 -8.985 0.805 1.00 57.22 101 THR A O 1
ATOM 770 N N . LEU A 1 102 ? -11.640 -8.080 -1.265 1.00 59.16 102 LEU A N 1
ATOM 771 C CA . LEU A 1 102 ? -12.568 -6.978 -0.992 1.00 59.16 102 LEU A CA 1
ATOM 772 C C . LEU A 1 102 ? -14.031 -7.388 -1.218 1.00 59.16 102 LEU A C 1
ATOM 774 O O . LEU A 1 102 ? -14.912 -6.533 -1.186 1.00 59.16 102 LEU A O 1
ATOM 778 N N . ILE A 1 103 ? -14.296 -8.681 -1.460 1.00 53.44 103 ILE A N 1
ATOM 779 C CA . ILE A 1 103 ? -15.647 -9.192 -1.704 1.00 53.44 103 ILE A CA 1
ATOM 780 C C . ILE A 1 103 ? -16.524 -8.822 -0.500 1.00 53.44 103 ILE A C 1
ATOM 782 O O . ILE A 1 103 ? -16.259 -9.297 0.612 1.00 53.44 103 ILE A O 1
ATOM 786 N N . PRO A 1 104 ? -17.568 -7.997 -0.693 1.00 50.56 104 PRO A N 1
ATOM 787 C CA . PRO A 1 104 ? -18.529 -7.719 0.357 1.00 50.56 104 PRO A CA 1
ATOM 788 C C . PRO A 1 104 ? -19.150 -9.044 0.785 1.00 50.56 104 PRO A C 1
ATOM 790 O O . PRO A 1 104 ? -19.668 -9.787 -0.052 1.00 50.56 104 PRO A O 1
ATOM 793 N N . ARG A 1 105 ? -19.106 -9.372 2.081 1.00 55.41 105 ARG A N 1
ATOM 794 C CA . ARG A 1 105 ? -19.846 -10.544 2.552 1.00 55.41 105 ARG A CA 1
ATOM 795 C C . ARG A 1 105 ? -21.332 -10.328 2.249 1.00 55.41 105 ARG A C 1
ATOM 797 O O . ARG A 1 105 ? -21.832 -9.221 2.478 1.00 55.41 105 ARG A O 1
ATOM 804 N N . PRO A 1 106 ? -22.060 -11.356 1.786 1.00 55.53 106 PRO A N 1
ATOM 805 C CA . PRO A 1 106 ? -23.504 -11.260 1.684 1.00 55.53 106 PRO A CA 1
ATOM 806 C C . PRO A 1 106 ? -24.072 -10.901 3.059 1.00 55.53 106 PRO A C 1
ATOM 808 O O . PRO A 1 106 ? -23.702 -11.484 4.084 1.00 55.53 106 PRO A O 1
ATOM 811 N N . LYS A 1 107 ? -24.947 -9.894 3.080 1.00 47.28 107 LYS A N 1
ATOM 812 C CA . LYS A 1 107 ? -25.622 -9.423 4.289 1.00 47.28 107 LYS A CA 1
ATOM 813 C C . LYS A 1 107 ? -26.410 -10.603 4.866 1.00 47.28 107 LYS A C 1
ATOM 815 O O . LYS A 1 107 ? -27.398 -11.039 4.278 1.00 47.28 107 LYS A O 1
ATOM 820 N N . LYS A 1 108 ? -25.964 -11.152 5.998 1.00 52.22 108 LYS A N 1
ATOM 821 C CA . LYS A 1 108 ? -26.692 -12.213 6.705 1.00 52.22 108 LYS A CA 1
ATOM 822 C C . LYS A 1 108 ? -28.008 -11.599 7.203 1.00 52.22 108 LYS A C 1
ATOM 824 O O . LYS A 1 108 ? -27.984 -10.817 8.147 1.00 52.22 108 LYS A O 1
ATOM 829 N N . GLY A 1 109 ? -29.121 -11.877 6.517 1.00 52.09 109 GLY A N 1
ATOM 830 C CA . GLY A 1 109 ? -30.451 -11.385 6.905 1.00 52.09 109 GLY A CA 1
ATOM 831 C C . GLY A 1 109 ? -31.383 -10.895 5.791 1.00 52.09 109 GLY A C 1
ATOM 832 O O . GLY A 1 109 ? -32.461 -10.418 6.119 1.00 52.09 109 GLY A O 1
ATOM 833 N N . MET A 1 110 ? -31.031 -10.998 4.507 1.00 53.50 110 MET A N 1
ATOM 834 C CA . MET A 1 110 ? -32.001 -10.792 3.419 1.00 53.50 110 MET A CA 1
ATOM 835 C C . MET A 1 110 ? -32.303 -12.127 2.737 1.00 53.50 110 MET A C 1
ATOM 837 O O . MET A 1 110 ? -31.766 -12.423 1.674 1.00 53.50 110 MET A O 1
ATOM 841 N N . SER A 1 111 ? -33.130 -12.944 3.391 1.00 44.06 111 SER A N 1
ATOM 842 C CA . SER A 1 111 ? -33.914 -13.957 2.682 1.00 44.06 111 SER A CA 1
ATOM 843 C C . SER A 1 111 ? -35.035 -13.230 1.942 1.00 44.06 111 SER A C 1
ATOM 845 O O . SER A 1 111 ? -35.778 -12.474 2.570 1.00 44.06 111 SER A O 1
ATOM 847 N N . ALA A 1 112 ? -35.110 -13.433 0.630 1.00 46.94 112 ALA A N 1
ATOM 848 C CA . ALA A 1 112 ? -36.340 -13.266 -0.137 1.00 46.94 112 ALA A CA 1
ATOM 849 C C . ALA A 1 112 ? -37.023 -14.633 -0.244 1.00 46.94 112 ALA A C 1
ATOM 851 O O . ALA A 1 112 ? -36.275 -15.640 -0.283 1.00 46.94 112 ALA A O 1
#

Sequence (112 aa):
VCVDCMVHLAPPRVLRAPEYAAWRRSFGPNVRHVAMNEDDCPDENPFRSAALDAAARNALSAELFRVPRSGDNGVPSDDHAALTDGAPPDLRGARSLLEYTLIPRPKKGMSA

Organism: NCBI:txid216773

Radius of gyration: 19.28 Å; chains: 1; bounding box: 63×22×48 Å

Foldseek 3Di:
DQAQEDEAPDDVVQCPPPVNVVVVCVSDDRYQYEYEDPQQAQLDDPCLVVQVVLVVVCVVPVVVRPRDDSDPPPPPDPDDPDGDPDDDPRYHYDDPPVPDPPPDDPDPPDDD

Secondary structure (DSSP, 8-state):
----EEEE-S-HHHHTSHHHHHHHHTT-TT-EEEE-STTTS----S-HHHHHHHHHHHHH-TTTSPPP--SS--S---S--PPPTT--TTEEE---TTSS--PPPP-TT---

pLDDT: mean 70.72, std 17.95, range [37.91, 95.94]